Protein 3G8Z (pdb70)

Solvent-accessible surface area: 6400 Å² total

Nearest PDB structures (foldseek):
  3g8z-assembly1_A-2  TM=1.008E+00  e=2.919E-22  Xanthomonas campestris pv. campestris
  1tuh-assembly1_A-2  TM=9.110E-01  e=8.407E-09  uncultured bacterium
  6hnm-assembly1_A  TM=7.296E-01  e=5.969E-07  Streptomyces antibioticus
  6w40-assembly1_B  TM=7.268E-01  e=2.004E-05  synthetic construct
  3k0z-assembly1_B  TM=6.743E-01  e=3.000E-05  Bacillus cereus ATCC 10987

Sequence (123 aa):
NTIDIAKSYITAIQTGDHATLGSIIISPDDVIWHQPGNHQFSGTHRRGAVVGPLGKEVSNGTFAISRADDYASGDWVAITLEFSGQANGVTLKQAGVDLLRIEDGKIVEVRLFSADQTQEDAFWGR

Foldseek 3Di:
DLQVLVVQCQVCQAVVPVVSVVPQADQQAWEAADADAPPHGIDTGVTVVVVVPVQQVPFWHQPFWDDWDDPQKIKIKTWIFGAGLNATGIFIKIWIFGHDPRHTRYIHIGTPCRVRVRSSNHD

B-factor: mean 25.78, std 7.41, range [15.68, 58.9]

Secondary structure (DSSP, 8-state):
-HHHHHHHHHHHHHHT-HHHHHHHEEEEEEEEE-SSSTT-EEEE---S------TTTT--EEEEE----BTTEEEEEEEEEEEETTEEEEEEEEEEEEEETTEEEEEEEEES-HHHHHHHH--

Radius of gyration: 13.64 Å; Cα contacts (8 Å, |Δi|>4): 267; chains: 1; bounding box: 40×28×28 Å

Organism: Xanthomonas campestris pv. campestris (strain ATCC 33913 / DSM 3586 / NCPPB 528 / LMG 568 / P 25) (NCBI:txid190485)

InterPro domains:
  IPR009959 Polyketide cyclase SnoaL-like [PTHR38436] (6-117)
  IPR032710 NTF2-like domain superfamily [SSF54427] (1-127)
  IPR037401 SnoaL-like domain [PF12680] (8-113)

Structure (mmCIF, N/CA/C/O backbone):
data_3G8Z
#
_entry.id   3G8Z
#
_cell.length_a   69.990
_cell.length_b   69.990
_cell.length_c   46.410
_cell.angle_alpha   90.000
_cell.angle_beta   90.000
_cell.angle_gamma   120.000
#
_symmetry.space_group_name_H-M   'P 32 2 1'
#
loop_
_entity.id
_entity.type
_entity.pdbx_description
1 polymer 'Protein of unknown function with cystatin-like fold'
2 non-polymer 'CHLORIDE ION'
3 non-polymer GLYCEROL
4 water water
#
loop_
_atom_site.group_PDB
_atom_site.id
_atom_site.type_symbol
_atom_site.label_atom_id
_atom_site.label_alt_id
_atom_site.label_comp_id
_atom_site.label_asym_id
_atom_site.label_entity_id
_atom_site.label_seq_id
_atom_site.pdbx_PDB_ins_code
_atom_site.Cartn_x
_atom_site.Cartn_y
_atom_site.Cartn_z
_atom_site.occupancy
_atom_site.B_iso_or_equiv
_atom_site.auth_seq_id
_atom_site.auth_comp_id
_atom_site.auth_asym_id
_atom_site.auth_atom_id
_atom_site.pdbx_PDB_model_num
ATOM 9 N N . ASN A 1 21 ? 34.371 36.761 15.303 1.00 33.13 2 ASN A N 1
ATOM 10 C CA . ASN A 1 21 ? 34.379 37.233 13.937 1.00 30.93 2 ASN A CA 1
ATOM 11 C C . ASN A 1 21 ? 33.030 37.844 13.522 1.00 28.44 2 ASN A C 1
ATOM 12 O O . ASN A 1 21 ? 32.071 37.861 14.288 1.00 26.42 2 ASN A O 1
ATOM 17 N N . THR A 1 22 ? 32.962 38.350 12.301 1.00 26.08 3 THR A N 1
ATOM 18 C CA . THR A 1 22 ? 31.776 39.074 11.875 1.00 24.79 3 THR A CA 1
ATOM 19 C C . THR A 1 22 ? 30.536 38.188 11.835 1.00 24.00 3 THR A C 1
ATOM 20 O O . THR A 1 22 ? 29.431 38.654 12.097 1.00 24.11 3 THR A O 1
ATOM 24 N N . ILE A 1 23 ? 30.707 36.914 11.516 1.00 23.60 4 ILE A N 1
ATOM 25 C CA . ILE A 1 23 ? 29.561 36.009 11.481 1.00 23.32 4 ILE A CA 1
ATOM 26 C C . ILE A 1 23 ? 29.017 35.777 12.897 1.00 22.45 4 ILE A C 1
ATOM 27 O O . ILE A 1 23 ? 27.806 35.724 13.079 1.00 21.54 4 ILE A O 1
ATOM 32 N N . ASP A 1 24 ? 29.903 35.692 13.884 1.00 21.70 5 ASP A N 1
ATOM 33 C CA . ASP A 1 24 ? 29.488 35.606 15.276 1.00 22.58 5 ASP A CA 1
ATOM 34 C C . ASP A 1 24 ? 28.628 36.817 15.646 1.00 22.38 5 ASP A C 1
ATOM 35 O O . ASP A 1 24 ? 27.569 36.676 16.260 1.00 22.31 5 ASP A O 1
ATOM 40 N N . ILE A 1 25 ? 29.077 38.004 15.257 1.00 21.71 6 ILE A N 1
ATOM 41 C CA . ILE A 1 25 ? 28.314 39.217 15.534 1.00 21.52 6 ILE A CA 1
ATOM 42 C C . ILE A 1 25 ? 26.960 39.199 14.824 1.00 20.49 6 ILE A C 1
ATOM 43 O O . ILE A 1 25 ? 25.942 39.568 15.413 1.00 19.62 6 ILE A O 1
ATOM 48 N N . ALA A 1 26 ? 26.940 38.744 13.565 1.00 19.97 7 ALA A N 1
ATOM 49 C CA . ALA A 1 26 ? 25.702 38.667 12.799 1.00 20.15 7 ALA A CA 1
ATOM 50 C C . ALA A 1 26 ? 24.728 37.686 13.442 1.00 20.07 7 ALA A C 1
ATOM 51 O O . ALA A 1 26 ? 23.509 37.936 13.483 1.00 20.20 7 ALA A O 1
ATOM 53 N N . LYS A 1 27 ? 25.252 36.568 13.942 1.00 19.96 8 LYS A N 1
ATOM 54 C CA . LYS A 1 27 ? 24.408 35.563 14.589 1.00 20.07 8 LYS A CA 1
ATOM 55 C C . LYS A 1 27 ? 23.825 36.115 15.873 1.00 19.80 8 LYS A C 1
ATOM 56 O O . LYS A 1 27 ? 22.682 35.827 16.210 1.00 18.84 8 LYS A O 1
ATOM 62 N N . SER A 1 28 ? 24.611 36.910 16.591 1.00 20.17 9 SER A N 1
ATOM 63 C CA . SER A 1 28 ? 24.136 37.507 17.842 1.00 20.70 9 SER A CA 1
ATOM 64 C C . SER A 1 28 ? 23.002 38.480 17.556 1.00 21.68 9 SER A C 1
ATOM 65 O O . SER A 1 28 ? 22.004 38.544 18.287 1.00 20.55 9 SER A O 1
ATOM 68 N N . TYR A 1 29 ? 23.177 39.242 16.480 1.00 22.38 10 TYR A N 1
ATOM 69 C CA . TYR A 1 29 ? 22.187 40.198 16.011 1.00 23.54 10 TYR A CA 1
ATOM 70 C C . TYR A 1 29 ? 20.857 39.518 15.660 1.00 23.55 10 TYR A C 1
ATOM 71 O O . TYR A 1 29 ? 19.788 39.960 16.110 1.00 23.77 10 TYR A O 1
ATOM 80 N N . ILE A 1 30 ? 20.918 38.462 14.843 1.00 23.10 11 ILE A N 1
ATOM 81 C CA . ILE A 1 30 ? 19.721 37.718 14.458 1.00 23.12 11 ILE A CA 1
ATOM 82 C C . ILE A 1 30 ? 19.066 37.039 15.662 1.00 22.64 11 ILE A C 1
ATOM 83 O O . ILE A 1 30 ? 17.853 37.116 15.831 1.00 22.71 11 ILE A O 1
ATOM 88 N N . THR A 1 31 ? 19.843 36.398 16.519 1.00 22.37 12 THR A N 1
ATOM 89 C CA . THR A 1 31 ? 19.262 35.789 17.706 1.00 22.77 12 THR A CA 1
ATOM 90 C C . THR A 1 31 ? 18.525 36.838 18.557 1.00 22.88 12 THR A C 1
ATOM 91 O O . THR A 1 31 ? 17.442 36.581 19.102 1.00 22.75 12 THR A O 1
ATOM 95 N N . ALA A 1 32 ? 19.100 38.026 18.655 1.00 22.73 13 ALA A N 1
ATOM 96 C CA . ALA A 1 32 ? 18.521 39.063 19.507 1.00 23.34 13 ALA A CA 1
ATOM 97 C C . ALA A 1 32 ? 17.210 39.591 18.915 1.00 23.51 13 ALA A C 1
ATOM 98 O O . ALA A 1 32 ? 16.217 39.792 19.633 1.00 23.53 13 ALA A O 1
ATOM 100 N N . ILE A 1 33 ? 17.181 39.773 17.608 1.00 23.94 14 ILE A N 1
ATOM 101 C CA . ILE A 1 33 ? 15.918 40.106 16.920 1.00 24.41 14 ILE A CA 1
ATOM 102 C C . ILE A 1 33 ? 14.897 39.005 17.185 1.00 24.84 14 ILE A C 1
ATOM 103 O O . ILE A 1 33 ? 13.773 39.275 17.614 1.00 25.27 14 ILE A O 1
ATOM 108 N N . GLN A 1 34 ? 15.303 37.756 17.001 1.00 25.19 15 GLN A N 1
ATOM 109 C CA . GLN A 1 34 ? 14.368 36.650 17.133 1.00 25.64 15 GLN A CA 1
ATOM 110 C C . GLN A 1 34 ? 13.814 36.484 18.537 1.00 25.62 15 GLN A C 1
ATOM 111 O O . GLN A 1 34 ? 12.655 36.088 18.709 1.00 24.13 15 GLN A O 1
ATOM 117 N N . THR A 1 35 ? 14.625 36.797 19.544 1.00 25.36 16 THR A N 1
ATOM 118 C CA . THR A 1 35 ? 14.194 36.603 20.920 1.0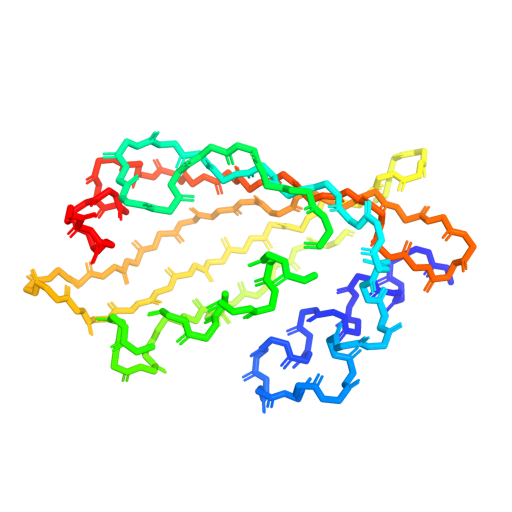0 25.41 16 THR A CA 1
ATOM 119 C C . THR A 1 35 ? 13.768 37.898 21.581 1.00 25.82 16 THR A C 1
ATOM 120 O O . THR A 1 35 ? 13.470 37.905 22.767 1.00 27.32 16 THR A O 1
ATOM 124 N N . GLY A 1 36 ? 13.747 38.987 20.830 1.00 26.10 17 GLY A N 1
ATOM 125 C CA . GLY A 1 36 ? 13.381 40.294 21.363 1.00 26.49 17 GLY A CA 1
ATOM 126 C C . GLY A 1 36 ? 14.312 40.856 22.418 1.00 26.83 17 GLY A C 1
ATOM 127 O O . GLY A 1 36 ? 13.875 41.552 23.331 1.00 26.71 17 GLY A O 1
ATOM 128 N N . ASP A 1 37 ? 15.602 40.572 22.288 1.00 26.44 18 ASP A N 1
ATOM 129 C CA . ASP A 1 37 ? 16.596 41.027 23.245 1.00 25.97 18 ASP A CA 1
ATOM 130 C C . ASP A 1 37 ? 17.047 42.437 22.868 1.00 25.83 18 ASP A C 1
ATOM 131 O O . ASP A 1 37 ? 18.036 42.624 22.158 1.00 24.93 18 ASP A O 1
ATOM 136 N N . HIS A 1 38 ? 16.327 43.436 23.363 1.00 26.25 19 HIS A N 1
ATOM 137 C CA . HIS A 1 38 ? 16.651 44.819 23.032 1.00 26.69 19 HIS A CA 1
ATOM 138 C C . HIS A 1 38 ? 17.975 45.259 23.609 1.00 25.73 19 HIS A C 1
ATOM 139 O O . HIS A 1 38 ? 18.639 46.110 23.025 1.00 26.40 19 HIS A O 1
ATOM 146 N N . ALA A 1 39 ? 18.367 44.681 24.740 1.00 25.07 20 ALA A N 1
ATOM 147 C CA . ALA A 1 39 ? 19.653 44.992 25.362 1.00 24.16 20 ALA A CA 1
ATOM 148 C C . ALA A 1 39 ? 20.801 44.669 24.424 1.00 23.30 20 ALA A C 1
ATOM 149 O O . ALA A 1 39 ? 21.742 45.433 24.300 1.00 23.11 20 ALA A O 1
ATOM 151 N N . THR A 1 40 ? 20.755 43.511 23.789 1.00 22.92 21 THR A N 1
ATOM 152 C CA . THR A 1 40 ? 21.832 43.154 22.873 1.00 22.78 21 THR A CA 1
ATOM 153 C C . THR A 1 40 ? 21.784 44.121 21.689 1.00 23.33 21 THR A C 1
ATOM 154 O O . THR A 1 40 ? 22.777 44.707 21.313 1.00 23.01 21 THR A O 1
ATOM 158 N N . LEU A 1 41 ? 20.602 44.307 21.125 1.00 24.51 22 LEU A N 1
ATOM 159 C CA . LEU A 1 41 ? 20.461 45.103 19.899 1.00 25.80 22 LEU A CA 1
ATOM 160 C C . LEU A 1 41 ? 20.953 46.527 20.128 1.00 26.18 22 LEU A C 1
ATOM 161 O O . LEU A 1 41 ? 21.628 47.102 19.281 1.00 27.44 22 LEU A O 1
ATOM 166 N N . GLY A 1 42 ? 20.641 47.071 21.292 1.00 26.87 23 GLY A N 1
ATOM 167 C CA . GLY A 1 42 ? 21.032 48.438 21.638 1.00 26.83 23 GLY A CA 1
ATOM 168 C C . GLY A 1 42 ? 22.515 48.594 21.845 1.00 27.18 23 GLY A C 1
ATOM 169 O O . GLY A 1 42 ? 23.036 49.708 21.845 1.00 27.53 23 GLY A O 1
ATOM 170 N N . SER A 1 43 ? 23.193 47.469 22.038 1.00 27.35 24 SER A N 1
ATOM 171 C CA . SER A 1 43 ? 24.605 47.453 22.357 1.00 27.16 24 SER A CA 1
ATOM 172 C C . SER A 1 43 ? 25.469 47.077 21.174 1.00 26.27 24 SER A C 1
ATOM 173 O O . SER A 1 43 ? 26.552 47.614 21.017 1.00 26.12 24 SER A O 1
ATOM 176 N N A ILE A 1 44 ? 25.021 46.122 20.364 0.80 25.74 25 ILE A N 1
ATOM 177 N N B ILE A 1 44 ? 24.980 46.147 20.360 0.20 25.69 25 ILE A N 1
ATOM 178 C CA A ILE A 1 44 ? 25.857 45.645 19.267 0.80 25.48 25 ILE A CA 1
ATOM 179 C CA B ILE A 1 44 ? 25.758 45.593 19.262 0.20 25.20 25 ILE A CA 1
ATOM 180 C C A ILE A 1 44 ? 25.627 46.414 17.965 0.80 25.12 25 ILE A C 1
ATOM 181 C C B ILE A 1 44 ? 25.636 46.431 17.992 0.20 24.98 25 ILE A C 1
ATOM 182 O O A ILE A 1 44 ? 26.399 46.255 17.030 0.80 24.94 25 ILE A O 1
ATOM 183 O O B ILE A 1 44 ? 26.491 46.352 17.112 0.20 24.92 25 ILE A O 1
ATOM 192 N N . ILE A 1 45 ? 24.578 47.232 17.901 1.00 24.68 26 ILE A N 1
ATOM 193 C CA . ILE A 1 45 ? 24.385 48.109 16.750 1.00 24.29 26 ILE A CA 1
ATOM 194 C C . ILE A 1 45 ? 25.082 49.442 17.049 1.00 23.55 26 ILE A C 1
ATOM 195 O O . ILE A 1 45 ? 24.867 50.030 18.113 1.00 22.64 26 ILE A O 1
ATOM 200 N N . SER A 1 46 ? 25.897 49.920 16.115 1.00 23.00 27 SER A N 1
ATOM 201 C CA . SER A 1 46 ? 26.596 51.188 16.296 1.00 22.83 27 SER A CA 1
ATOM 202 C C . SER A 1 46 ? 25.611 52.301 16.591 1.00 22.19 27 SER A C 1
ATOM 203 O O . SER A 1 46 ? 24.553 52.366 15.959 1.00 21.94 27 SER A O 1
ATOM 206 N N . PRO A 1 47 ? 25.965 53.208 17.526 1.00 22.37 28 PRO A N 1
ATOM 207 C CA . PRO A 1 47 ? 25.186 54.418 17.725 1.00 22.02 28 PRO A CA 1
ATOM 208 C C . PRO A 1 47 ? 25.050 55.251 16.454 1.00 21.70 28 PRO A C 1
ATOM 209 O O . PRO A 1 47 ? 24.066 55.976 16.294 1.00 21.02 28 PRO A O 1
ATOM 213 N N A ASP A 1 48 ? 26.029 55.135 15.562 0.80 21.87 29 ASP A N 1
ATOM 214 N N B ASP A 1 48 ? 26.029 55.137 15.559 0.20 21.40 29 ASP A N 1
ATOM 215 C CA A ASP A 1 48 ? 26.011 55.865 14.302 0.80 22.06 29 ASP A CA 1
ATOM 216 C CA B ASP A 1 48 ? 26.024 55.870 14.298 0.20 21.23 29 ASP A CA 1
ATOM 217 C C A ASP A 1 48 ? 25.575 54.999 13.120 0.80 21.67 29 ASP A C 1
ATOM 218 C C B ASP A 1 48 ? 25.629 54.964 13.126 0.20 21.26 29 ASP A C 1
ATOM 219 O O A ASP A 1 48 ? 25.919 55.290 11.980 0.80 21.42 29 ASP A O 1
ATOM 220 O O B ASP A 1 48 ? 26.067 55.181 11.997 0.20 21.21 29 ASP A O 1
ATOM 229 N N . VAL A 1 49 ? 24.806 53.952 13.396 1.00 21.28 30 VAL A N 1
ATOM 230 C CA . VAL A 1 49 ? 24.412 52.982 12.369 1.00 21.34 30 VAL A CA 1
ATOM 231 C C . VAL A 1 49 ? 23.703 53.655 11.186 1.00 21.28 30 VAL A C 1
ATOM 232 O O . VAL A 1 49 ? 22.845 54.532 11.362 1.00 21.71 30 VAL A O 1
ATOM 236 N N . ILE A 1 50 ? 24.083 53.260 9.979 1.00 20.97 31 ILE A N 1
ATOM 237 C CA . ILE A 1 50 ? 23.377 53.672 8.769 1.00 21.41 31 ILE A CA 1
ATOM 238 C C . ILE A 1 50 ? 22.467 52.529 8.351 1.00 21.41 31 ILE A C 1
ATOM 239 O O . ILE A 1 50 ? 22.924 51.437 8.082 1.00 20.60 31 ILE A O 1
ATOM 244 N N . TRP A 1 51 ? 21.168 52.783 8.325 1.00 21.34 32 TRP A N 1
ATOM 245 C CA . TRP A 1 51 ? 20.184 51.719 8.124 1.00 20.47 32 TRP A CA 1
ATOM 246 C C . TRP A 1 51 ? 19.369 51.969 6.850 1.00 20.74 32 TRP A C 1
ATOM 247 O O . TRP A 1 51 ? 18.628 52.958 6.773 1.00 20.57 32 TRP A O 1
ATOM 258 N N . HIS A 1 52 ? 19.531 51.109 5.844 1.00 19.95 33 HIS A N 1
ATOM 259 C CA . HIS A 1 52 ? 18.824 51.274 4.560 1.00 20.47 33 HIS A CA 1
ATOM 260 C C . HIS A 1 52 ? 17.611 50.338 4.476 1.00 20.64 33 HIS A C 1
ATOM 261 O O . HIS A 1 52 ? 17.756 49.116 4.374 1.00 21.48 33 HIS A O 1
ATOM 268 N N . GLN A 1 53 ? 16.421 50.910 4.524 1.00 20.61 34 GLN A N 1
ATOM 269 C CA . GLN A 1 53 ? 15.199 50.137 4.473 1.00 20.95 34 GLN A CA 1
ATOM 270 C C . GLN A 1 53 ? 14.571 50.351 3.105 1.00 21.73 34 GLN A C 1
ATOM 271 O O . GLN A 1 53 ? 14.239 51.490 2.736 1.00 22.31 34 GLN A O 1
ATOM 277 N N . PRO A 1 54 ? 14.407 49.269 2.339 1.00 21.65 35 PRO A N 1
ATOM 278 C CA . PRO A 1 54 ? 13.919 49.353 0.983 1.00 21.86 35 PRO A CA 1
ATOM 279 C C . PRO A 1 54 ? 12.436 49.654 0.890 1.00 22.62 35 PRO A C 1
ATOM 280 O O . PRO A 1 54 ? 11.716 49.628 1.887 1.00 22.99 35 PRO A O 1
ATOM 284 N N . GLY A 1 55 ? 12.001 50.004 -0.305 1.00 22.80 36 GLY A N 1
ATOM 285 C CA . GLY A 1 55 ? 10.594 50.009 -0.610 1.00 23.51 36 GLY A CA 1
ATOM 286 C C . GLY A 1 55 ? 9.948 51.370 -0.589 1.00 23.85 36 GLY A C 1
ATOM 287 O O . GLY A 1 55 ? 10.595 52.404 -0.719 1.00 23.13 36 GLY A O 1
ATOM 288 N N . ASN A 1 56 ? 8.640 51.350 -0.403 1.00 24.74 37 ASN A N 1
ATOM 289 C CA . ASN A 1 56 ? 7.853 52.532 -0.538 1.00 26.10 37 ASN A CA 1
ATOM 290 C C . ASN A 1 56 ? 6.773 52.538 0.505 1.00 25.87 37 ASN A C 1
ATOM 291 O O . ASN A 1 56 ? 5.581 52.527 0.186 1.00 27.32 37 ASN A O 1
ATOM 296 N N . HIS A 1 57 ? 7.198 52.503 1.760 1.00 24.38 38 HIS A N 1
ATOM 297 C CA . HIS A 1 57 ? 6.272 52.550 2.887 1.00 23.27 38 HIS A CA 1
ATOM 298 C C . HIS A 1 57 ? 6.826 53.503 3.919 1.00 23.01 38 HIS A C 1
ATOM 299 O O . HIS A 1 57 ? 7.865 54.123 3.703 1.00 23.60 38 HIS A O 1
ATOM 306 N N . GLN A 1 58 ? 6.113 53.668 5.017 1.00 23.03 39 GLN A N 1
ATOM 307 C CA . GLN A 1 58 ? 6.429 54.713 5.988 1.00 22.91 39 GLN A CA 1
ATOM 308 C C . GLN A 1 58 ? 7.802 54.607 6.645 1.00 22.66 39 GLN A C 1
ATOM 309 O O . GLN A 1 58 ? 8.298 55.598 7.165 1.00 21.89 39 GLN A O 1
ATOM 315 N N . PHE A 1 59 ? 8.422 53.431 6.618 1.00 21.85 40 PHE A N 1
ATOM 316 C CA . PHE A 1 59 ? 9.762 53.255 7.211 1.00 21.92 40 PHE A CA 1
ATOM 317 C C . PHE A 1 59 ? 10.858 53.184 6.176 1.00 21.33 40 PHE A C 1
ATOM 318 O O . PHE A 1 59 ? 12.012 52.992 6.517 1.00 21.41 40 PHE A O 1
ATOM 326 N N . SER A 1 60 ? 10.492 53.327 4.907 1.00 20.88 41 SER A N 1
ATOM 327 C CA . SER A 1 60 ? 11.444 53.157 3.840 1.00 20.12 41 SER A CA 1
ATOM 328 C C . SER A 1 60 ? 12.419 54.330 3.844 1.00 20.83 41 SER A C 1
ATOM 329 O O . SER A 1 60 ? 12.079 55.433 4.280 1.00 19.86 41 SER A O 1
ATOM 332 N N . GLY A 1 61 ? 13.620 54.083 3.342 1.00 19.20 42 GLY A N 1
ATOM 333 C CA . GLY A 1 61 ? 14.632 55.119 3.247 1.00 20.38 42 GLY A CA 1
ATOM 334 C C . GLY A 1 61 ? 15.869 54.798 4.039 1.00 19.66 42 GLY A C 1
ATOM 335 O O . GLY A 1 61 ? 15.974 53.728 4.630 1.00 20.38 42 GLY A O 1
ATOM 336 N N . THR A 1 62 ? 16.808 55.732 4.048 1.00 20.20 43 THR A N 1
ATOM 337 C CA . THR A 1 62 ? 18.025 55.558 4.819 1.00 20.74 43 THR A CA 1
ATOM 338 C C . THR A 1 62 ? 17.916 56.343 6.113 1.00 20.46 43 THR A C 1
ATOM 339 O O . THR A 1 62 ? 17.557 57.520 6.115 1.00 20.48 43 THR A O 1
ATOM 343 N N . HIS A 1 63 ? 18.192 55.672 7.216 1.00 19.84 44 HIS A N 1
ATOM 344 C CA . HIS A 1 63 ? 18.105 56.274 8.530 1.00 21.51 44 HIS A CA 1
ATOM 345 C C . HIS A 1 63 ? 19.476 56.200 9.168 1.00 20.87 44 HIS A C 1
ATOM 346 O O . HIS A 1 63 ? 20.180 55.223 8.985 1.00 20.79 44 HIS A O 1
ATOM 353 N N A ARG A 1 64 ? 19.838 57.222 9.930 0.50 20.79 45 ARG A N 1
ATOM 354 N N B ARG A 1 64 ? 19.844 57.237 9.913 0.50 20.76 45 ARG A N 1
ATOM 355 C CA A ARG A 1 64 ? 21.167 57.302 10.511 0.50 20.58 45 ARG A CA 1
ATOM 356 C CA B ARG A 1 64 ? 21.169 57.334 10.511 0.50 20.53 45 ARG A CA 1
ATOM 357 C C A ARG A 1 64 ? 21.095 57.553 12.008 0.50 20.90 4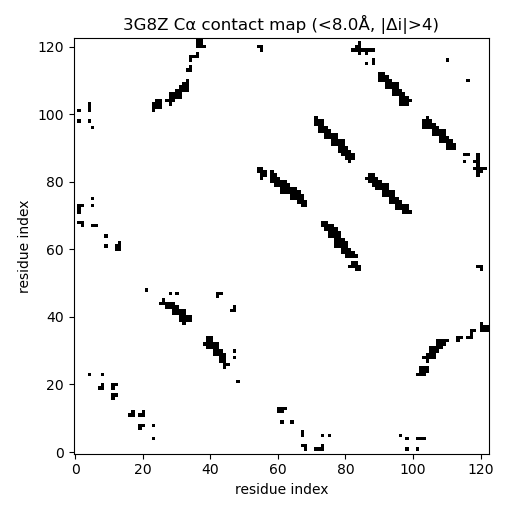5 ARG A C 1
ATOM 358 C C B ARG A 1 64 ? 21.074 57.541 12.015 0.50 20.87 45 ARG A C 1
ATOM 359 O O A ARG A 1 64 ? 20.412 58.472 12.463 0.50 20.19 45 ARG A O 1
ATOM 360 O O B ARG A 1 64 ? 20.350 58.423 12.484 0.50 20.20 45 ARG A O 1
ATOM 375 N N . GLY A 1 65 ? 21.817 56.739 12.767 1.00 20.81 46 GLY A N 1
ATOM 376 C CA . GLY A 1 65 ? 21.874 56.883 14.194 1.00 21.54 46 GLY A CA 1
ATOM 377 C C . GLY A 1 65 ? 20.812 56.091 14.915 1.00 22.17 46 GLY A C 1
ATOM 378 O O . GLY A 1 65 ? 19.671 56.046 14.479 1.00 21.30 46 GLY A O 1
ATOM 387 N N . ALA A 1 67 ? 19.512 56.963 17.566 1.00 24.64 48 ALA A N 1
ATOM 388 C CA . ALA A 1 67 ? 18.509 57.916 18.051 1.00 24.55 48 ALA A CA 1
ATOM 389 C C . ALA A 1 67 ? 17.271 57.851 17.185 1.00 24.37 48 ALA A C 1
ATOM 390 O O . ALA A 1 67 ? 16.162 58.068 17.667 1.00 23.92 48 ALA A O 1
ATOM 392 N N . VAL A 1 68 ? 17.471 57.524 15.910 1.00 23.86 49 VAL A N 1
ATOM 393 C CA . VAL A 1 68 ? 16.391 57.407 14.931 1.00 23.99 49 VAL A CA 1
ATOM 394 C C . VAL A 1 68 ? 15.977 55.954 14.737 1.00 23.88 49 VAL A C 1
ATOM 395 O O . VAL A 1 68 ? 14.779 55.619 14.738 1.00 23.51 49 VAL A O 1
ATOM 399 N N . VAL A 1 69 ? 16.968 55.091 14.564 1.00 22.99 50 VAL A N 1
ATOM 400 C CA . VAL A 1 69 ? 16.692 53.686 14.308 1.00 23.46 50 VAL A CA 1
ATOM 401 C C . VAL A 1 69 ? 16.002 52.983 15.476 1.00 23.37 50 VAL A C 1
ATOM 402 O O . VAL A 1 69 ? 15.113 52.180 15.247 1.00 24.09 50 VAL A O 1
ATOM 406 N N . GLY A 1 70 ? 16.407 53.250 16.712 1.00 23.25 51 GLY A N 1
ATOM 407 C CA . GLY A 1 70 ? 15.772 52.586 17.851 1.00 23.72 51 GLY A CA 1
ATOM 408 C C . GLY A 1 70 ? 14.268 52.844 17.889 1.00 24.01 5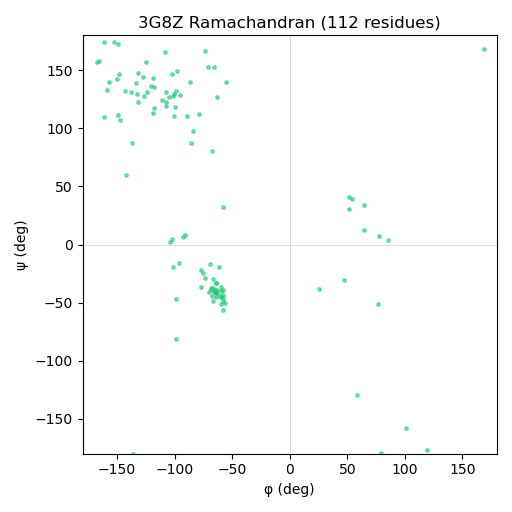1 GLY A C 1
ATOM 409 O O . GLY A 1 70 ? 13.459 51.921 17.876 1.00 25.03 51 GLY A O 1
ATOM 410 N N . PRO A 1 71 ? 13.875 54.106 17.914 1.00 24.27 52 PRO A N 1
ATOM 411 C CA . PRO A 1 71 ? 12.456 54.433 17.876 1.00 24.39 52 PRO A CA 1
ATOM 412 C C . PRO A 1 71 ? 11.720 53.890 16.652 1.00 24.46 52 PRO A C 1
ATOM 413 O O . PRO A 1 71 ? 10.555 53.509 16.762 1.00 24.49 52 PRO A O 1
ATOM 433 N N . LEU A 1 73 ? 12.417 51.060 15.056 1.00 24.60 54 LEU A N 1
ATOM 434 C CA . LEU A 1 73 ? 12.226 49.646 15.334 1.00 24.44 54 LEU A CA 1
ATOM 435 C C . LEU A 1 73 ? 11.061 49.453 16.293 1.00 24.39 54 LEU A C 1
ATOM 436 O O . LEU A 1 73 ? 10.260 48.540 16.137 1.00 24.05 54 LEU A O 1
ATOM 441 N N . GLY A 1 74 ? 10.936 50.348 17.259 1.00 24.42 55 GLY A N 1
ATOM 442 C CA . GLY A 1 74 ? 9.807 50.321 18.179 1.00 24.19 55 GLY A CA 1
ATOM 443 C C . GLY A 1 74 ? 8.483 50.562 17.484 1.00 24.65 55 GLY A C 1
ATOM 444 O O . GLY A 1 74 ? 7.482 49.899 17.779 1.00 23.97 55 GLY A O 1
ATOM 445 N N . LYS A 1 75 ? 8.462 51.512 16.561 1.00 24.61 56 LYS A N 1
ATOM 446 C CA . LYS A 1 75 ? 7.243 51.824 15.829 1.00 25.02 56 LYS A CA 1
ATOM 447 C C . LYS A 1 75 ? 6.861 50.659 14.919 1.00 25.30 56 LYS A C 1
ATOM 448 O O . LYS A 1 75 ? 5.675 50.349 14.723 1.00 24.60 56 LYS A O 1
ATOM 467 N N . GLU A 1 78 ? 5.158 48.168 16.943 1.00 23.47 59 GLU A N 1
ATOM 468 C CA . GLU A 1 78 ? 3.786 48.608 17.147 1.00 23.48 59 GLU A CA 1
ATOM 469 C C . GLU A 1 78 ? 2.903 48.384 15.922 1.00 22.84 59 GLU A C 1
ATOM 470 O O . GLU A 1 78 ? 1.807 47.803 16.020 1.00 21.56 59 GLU A O 1
ATOM 473 N N . VAL A 1 79 ? 3.370 48.845 14.766 1.00 22.34 60 VAL A N 1
ATOM 474 C CA . VAL A 1 79 ? 2.589 48.727 13.532 1.00 22.05 60 VAL A CA 1
ATOM 475 C C . VAL A 1 79 ? 2.277 47.270 13.196 1.00 21.71 60 VAL A C 1
ATOM 476 O O . VAL A 1 79 ? 1.183 46.967 12.734 1.00 21.56 60 VAL A O 1
ATOM 480 N N . SER A 1 80 ? 3.215 46.370 13.467 1.00 21.01 61 SER A N 1
ATOM 481 C CA . SER A 1 80 ? 3.044 44.948 13.162 1.00 20.18 61 SER A CA 1
ATOM 482 C C . SER A 1 80 ? 2.434 44.139 14.307 1.00 19.77 61 SER A C 1
ATOM 483 O O . SER A 1 80 ? 2.327 42.913 14.237 1.00 19.21 61 SER A O 1
ATOM 486 N N . ASN A 1 81 ? 1.983 44.821 15.350 1.00 19.06 62 ASN A N 1
ATOM 487 C CA . ASN A 1 81 ? 1.409 44.139 16.507 1.00 18.54 62 ASN A CA 1
ATOM 488 C C . ASN A 1 81 ? 2.372 43.112 17.029 1.00 18.44 62 ASN A C 1
ATOM 489 O O . ASN A 1 81 ? 1.958 42.029 17.432 1.00 16.56 62 ASN A O 1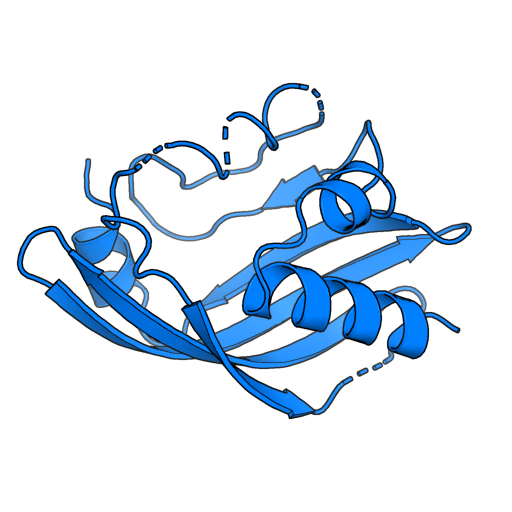
ATOM 494 N N . GLY A 1 82 ? 3.666 43.472 17.021 1.00 18.90 63 GLY A N 1
ATOM 495 C CA . GLY A 1 82 ? 4.729 42.599 17.481 1.00 19.16 63 GLY A CA 1
ATOM 496 C C . GLY A 1 82 ? 4.943 41.338 16.673 1.00 19.04 63 GLY A C 1
ATOM 497 O O . GLY A 1 82 ? 5.656 40.421 17.122 1.00 18.90 63 GLY A O 1
ATOM 498 N N . THR A 1 83 ? 4.345 41.254 15.493 1.00 18.74 64 THR A N 1
ATOM 499 C CA . THR A 1 83 ? 4.381 39.998 14.735 1.00 19.34 64 THR A CA 1
ATOM 500 C C . THR A 1 83 ? 5.484 39.941 13.682 1.00 20.29 64 THR A C 1
ATOM 501 O O . THR A 1 83 ? 5.787 38.862 13.168 1.00 19.44 64 THR A O 1
ATOM 505 N N . PHE A 1 84 ? 6.076 41.075 13.321 1.00 21.10 65 PHE A N 1
ATOM 506 C CA . PHE A 1 84 ? 7.154 41.013 12.344 1.00 23.24 65 PHE A CA 1
ATOM 507 C C . PHE A 1 84 ? 8.311 40.210 12.891 1.00 23.61 65 PHE A C 1
ATOM 508 O O . PHE A 1 84 ? 8.792 40.472 13.993 1.00 24.25 65 PHE A O 1
ATOM 516 N N . ALA A 1 85 ? 8.742 39.212 12.125 1.00 24.44 66 ALA A N 1
ATOM 517 C CA . ALA A 1 85 ? 9.745 38.273 12.599 1.00 24.91 66 ALA A CA 1
ATOM 518 C C . ALA A 1 85 ? 10.639 37.739 11.493 1.00 25.42 66 ALA A C 1
ATOM 519 O O . ALA A 1 85 ? 10.226 37.578 10.341 1.00 23.95 66 ALA A O 1
ATOM 521 N N . ILE A 1 86 ? 11.885 37.485 11.870 1.00 25.89 67 ILE A N 1
ATOM 522 C CA . ILE A 1 86 ? 12.759 36.655 11.072 1.00 26.52 67 ILE A CA 1
ATOM 523 C C . ILE A 1 86 ? 12.428 35.235 11.486 1.00 27.11 67 ILE A C 1
ATOM 524 O O . ILE A 1 86 ? 12.886 34.745 12.530 1.00 28.11 67 ILE A O 1
ATOM 529 N N . SER A 1 87 ? 11.585 34.588 10.691 1.00 27.41 68 SER A N 1
ATOM 530 C CA . SER A 1 87 ? 11.047 33.287 11.052 1.00 28.32 68 SER A CA 1
ATOM 531 C C . SER A 1 87 ? 12.059 32.179 10.845 1.00 28.74 68 SER A C 1
ATOM 532 O O . SER A 1 87 ? 11.962 31.116 11.477 1.00 29.29 68 SER A O 1
ATOM 535 N N . ARG A 1 88 ? 13.051 32.426 9.997 1.00 27.86 69 ARG A N 1
ATOM 536 C CA . ARG A 1 88 ? 14.078 31.441 9.741 1.00 29.03 69 ARG A CA 1
ATOM 537 C C . ARG A 1 88 ? 15.295 32.128 9.205 1.00 27.32 69 ARG A C 1
ATOM 538 O O . ARG A 1 88 ? 15.177 32.953 8.322 1.00 27.50 69 ARG A O 1
ATOM 546 N N . ALA A 1 89 ? 16.457 31.792 9.748 1.00 27.09 70 ALA A N 1
ATOM 547 C CA . ALA A 1 89 ? 17.712 32.250 9.203 1.00 26.89 70 ALA A CA 1
ATOM 548 C C . ALA A 1 89 ? 18.379 31.058 8.541 1.00 26.81 70 ALA A C 1
ATOM 549 O O . ALA A 1 89 ? 18.484 29.992 9.135 1.00 25.51 70 ALA A O 1
ATOM 551 N N . ASP A 1 90 ? 18.830 31.247 7.312 1.00 25.62 71 ASP A N 1
ATOM 552 C CA . ASP A 1 90 ? 19.408 30.160 6.554 1.00 25.74 71 ASP A CA 1
ATOM 553 C C . ASP A 1 90 ? 20.925 30.200 6.627 1.00 25.07 71 ASP A C 1
ATOM 554 O O . ASP A 1 90 ? 21.514 29.481 7.434 1.00 26.88 71 ASP A O 1
ATOM 559 N N . ASP A 1 91 ? 21.564 31.035 5.824 1.00 22.82 72 ASP A N 1
ATOM 560 C CA . ASP A 1 91 ? 23.020 31.061 5.771 1.00 22.18 72 ASP A CA 1
ATOM 561 C C . ASP A 1 91 ? 23.578 32.416 6.184 1.00 21.30 72 ASP A C 1
ATOM 562 O O . ASP A 1 91 ? 22.997 33.447 5.876 1.00 21.46 72 ASP A O 1
ATOM 567 N N . TYR A 1 92 ? 24.718 32.392 6.874 1.00 20.81 73 TYR A N 1
ATOM 568 C CA . TYR A 1 92 ? 25.515 33.582 7.158 1.00 21.17 73 TYR A CA 1
ATOM 569 C C . TYR A 1 92 ? 26.774 33.514 6.321 1.00 21.42 73 TYR A C 1
ATOM 570 O O . TYR A 1 92 ? 27.530 32.547 6.424 1.00 21.88 73 TYR A O 1
ATOM 587 N N . ALA A 1 94 ? 30.277 35.685 4.744 1.00 20.81 75 ALA A N 1
ATOM 588 C CA . ALA A 1 94 ? 31.125 36.855 4.932 1.00 20.65 75 ALA A CA 1
ATOM 589 C C . ALA A 1 94 ? 31.852 37.269 3.680 1.00 21.03 75 ALA A C 1
ATOM 590 O O . ALA A 1 94 ? 32.371 36.436 2.940 1.00 21.40 75 ALA A O 1
ATOM 592 N N . SER A 1 95 ? 31.936 38.573 3.465 1.00 21.47 76 SER A N 1
ATOM 593 C CA . SER A 1 95 ? 32.684 39.089 2.349 1.00 21.55 76 SER A CA 1
ATOM 594 C C . SER A 1 95 ? 33.237 40.439 2.737 1.00 21.64 76 SER A C 1
ATOM 595 O O . SER A 1 95 ? 32.494 41.382 2.937 1.00 21.89 76 SER A O 1
ATOM 598 N N . GLY A 1 96 ? 34.543 40.526 2.894 1.00 21.73 77 GLY A N 1
ATOM 599 C CA . GLY A 1 96 ? 35.135 41.733 3.472 1.00 22.70 77 GLY A CA 1
ATOM 600 C C . GLY A 1 96 ? 34.566 41.975 4.861 1.00 22.90 77 GLY A C 1
ATOM 601 O O . GLY A 1 96 ? 34.531 41.060 5.673 1.00 24.05 77 GLY A O 1
ATOM 602 N N . ASP A 1 97 ? 34.093 43.192 5.128 1.00 23.24 78 ASP A N 1
ATOM 603 C CA . ASP A 1 97 ? 33.469 43.514 6.429 1.00 23.48 78 ASP A CA 1
ATOM 604 C C . ASP A 1 97 ? 31.952 43.323 6.422 1.00 22.75 78 ASP A C 1
ATOM 605 O O . ASP A 1 97 ? 31.276 43.667 7.391 1.00 23.13 78 ASP A O 1
ATOM 610 N N . TRP A 1 98 ? 31.416 42.776 5.330 1.00 21.96 79 TRP A N 1
ATOM 611 C CA . TRP A 1 98 ? 29.986 42.508 5.213 1.00 20.75 79 TRP A CA 1
ATOM 612 C C . TRP A 1 98 ? 29.644 41.074 5.533 1.00 20.67 79 TRP A C 1
ATOM 613 O O . TRP A 1 98 ? 30.407 40.159 5.250 1.00 20.84 79 TRP A O 1
ATOM 624 N N . VAL A 1 99 ? 28.446 40.887 6.065 1.00 19.95 80 VAL A N 1
ATOM 625 C CA . VAL A 1 99 ? 27.881 39.581 6.232 1.00 20.28 80 VAL A CA 1
ATOM 626 C C . VAL A 1 99 ? 26.512 39.613 5.570 1.00 20.60 80 VAL A C 1
ATOM 627 O O . VAL A 1 99 ? 25.723 40.507 5.852 1.00 20.14 80 VAL A O 1
ATOM 631 N N . ALA A 1 100 ? 26.241 38.669 4.674 1.00 20.66 81 ALA A N 1
ATOM 632 C CA . ALA A 1 100 ? 24.878 38.469 4.162 1.00 20.26 81 ALA A CA 1
ATOM 633 C C . ALA A 1 100 ? 24.227 37.334 4.899 1.00 20.46 81 ALA A C 1
ATOM 634 O O . ALA A 1 100 ? 24.829 36.260 5.102 1.00 20.77 81 ALA A O 1
ATOM 636 N N . ILE A 1 101 ? 23.004 37.595 5.346 1.00 21.03 82 ILE A N 1
ATOM 637 C CA . ILE A 1 101 ? 22.205 36.583 5.990 1.00 20.21 82 ILE A CA 1
ATOM 638 C C . ILE A 1 101 ? 20.975 36.372 5.146 1.00 20.59 82 ILE A C 1
ATOM 639 O O . ILE A 1 101 ? 20.181 37.289 4.984 1.00 21.18 82 ILE A O 1
ATOM 644 N N . THR A 1 102 ? 20.816 35.155 4.624 1.00 19.95 83 THR A N 1
ATOM 645 C CA . THR A 1 102 ? 19.643 34.769 3.894 1.00 20.45 83 THR A CA 1
ATOM 646 C C . THR A 1 102 ? 18.642 34.276 4.917 1.00 21.03 83 THR A C 1
ATOM 647 O O . THR A 1 102 ? 19.008 33.584 5.873 1.00 20.89 83 THR A O 1
ATOM 651 N N . LEU A 1 103 ? 17.384 34.628 4.712 1.00 21.59 84 LEU A N 1
ATOM 652 C CA . LEU A 1 103 ? 16.391 34.405 5.725 1.00 21.94 84 LEU A CA 1
ATOM 653 C C . LEU A 1 103 ? 14.987 34.443 5.181 1.00 22.63 84 LEU A C 1
ATOM 654 O O . LEU A 1 103 ? 14.749 34.687 3.983 1.00 21.13 84 LEU A O 1
ATOM 659 N N . GLU A 1 104 ? 14.061 34.117 6.066 1.00 23.62 85 GLU A N 1
ATOM 660 C CA . GLU A 1 104 ? 12.648 34.250 5.808 1.00 24.80 85 GLU A CA 1
ATOM 661 C C . GLU A 1 104 ? 12.067 35.185 6.844 1.00 24.99 85 GLU A C 1
ATOM 662 O O . GLU A 1 104 ? 12.394 35.099 8.036 1.00 24.41 85 GLU A O 1
ATOM 668 N N . PHE A 1 105 ? 11.208 36.097 6.414 1.00 24.89 86 PHE A N 1
ATOM 669 C CA . PHE A 1 105 ? 10.498 36.856 7.405 1.00 26.05 86 PHE A CA 1
ATOM 670 C C . PHE A 1 105 ? 9.005 36.762 7.204 1.00 25.50 86 PHE A C 1
ATOM 671 O O . PHE A 1 105 ? 8.528 36.394 6.127 1.00 24.20 86 PHE A O 1
ATOM 679 N N . SER A 1 106 ? 8.280 37.014 8.289 1.00 24.81 87 SER A N 1
ATOM 680 C CA . SER A 1 106 ? 6.856 36.845 8.308 1.00 23.92 87 SER A CA 1
ATOM 681 C C . SER A 1 106 ? 6.223 37.840 9.274 1.00 23.13 87 SER A C 1
ATOM 682 O O . SER A 1 106 ? 6.900 38.570 9.990 1.00 21.59 87 SER A O 1
ATOM 685 N N . GLY A 1 107 ? 4.901 37.884 9.259 1.00 22.21 88 GLY A N 1
ATOM 686 C CA . GLY A 1 107 ? 4.198 38.816 10.065 1.00 21.59 88 GLY A CA 1
ATOM 687 C C . GLY A 1 107 ? 2.749 38.833 9.645 1.00 21.67 88 GLY A C 1
ATOM 688 O O . GLY A 1 107 ? 2.379 38.322 8.602 1.00 19.44 88 GLY A O 1
ATOM 689 N N . GLN A 1 108 ? 1.934 39.466 10.461 1.00 21.83 89 GLN A N 1
ATOM 690 C CA . GLN A 1 108 ? 0.532 39.571 10.152 1.00 23.11 89 GLN A CA 1
ATOM 691 C C . GLN A 1 108 ? 0.104 40.893 10.713 1.00 24.13 89 GLN A C 1
ATOM 692 O O . GLN A 1 108 ? 0.043 41.046 11.940 1.00 25.50 89 GLN A O 1
ATOM 698 N N . ALA A 1 109 ? -0.141 41.847 9.823 1.00 25.15 90 ALA A N 1
ATOM 699 C CA . ALA A 1 109 ? -0.554 43.201 10.197 1.00 26.36 90 ALA A CA 1
ATOM 700 C C . ALA A 1 109 ? -1.115 43.988 8.997 1.00 26.39 90 ALA A C 1
ATOM 701 O O . ALA A 1 109 ? -0.825 43.686 7.835 1.00 26.03 90 ALA A O 1
ATOM 703 N N . ASN A 1 110 ? -1.911 45.014 9.290 1.00 26.97 91 ASN A N 1
ATOM 704 C CA . ASN A 1 110 ? -2.541 45.840 8.243 1.00 27.14 91 ASN A CA 1
ATOM 705 C C . ASN A 1 110 ? -3.278 45.010 7.194 1.00 25.03 91 ASN A C 1
ATOM 706 O O . ASN A 1 110 ? -3.415 45.416 6.044 1.00 25.10 91 ASN A O 1
ATOM 711 N N . GLY A 1 111 ? -3.796 43.868 7.626 1.00 23.13 92 GLY A N 1
ATOM 712 C CA . GLY A 1 111 ? -4.555 42.996 6.752 1.00 22.28 92 GLY A CA 1
ATOM 713 C C . GLY A 1 111 ? -3.657 42.186 5.837 1.00 20.83 92 GLY A C 1
ATOM 714 O O . GLY A 1 111 ? -4.140 41.515 4.948 1.00 19.59 92 GLY A O 1
ATOM 715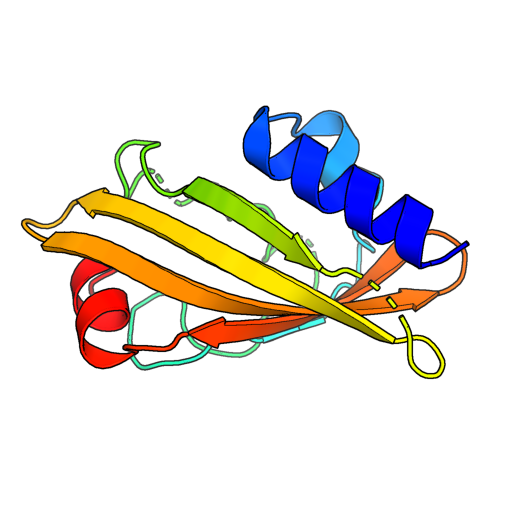 N N . VAL A 1 112 ? -2.348 42.253 6.053 1.00 20.26 93 VAL A N 1
ATOM 716 C CA . VAL A 1 112 ? -1.388 41.547 5.205 1.00 20.31 93 VAL A CA 1
ATOM 717 C C . VAL A 1 112 ? -0.693 40.388 5.922 1.00 20.85 93 VAL A C 1
ATOM 718 O O . VAL A 1 112 ? -0.098 40.579 6.975 1.00 21.79 93 VAL A O 1
ATOM 722 N N . THR A 1 113 ? -0.790 39.196 5.355 1.00 21.54 94 THR A N 1
ATOM 723 C CA . THR A 1 113 ? -0.003 38.065 5.830 1.00 22.32 94 THR A CA 1
ATOM 724 C C . THR A 1 113 ? 1.312 38.061 5.074 1.00 22.47 94 THR A C 1
ATOM 725 O O . THR A 1 113 ? 1.349 37.827 3.862 1.00 22.79 94 THR A O 1
ATOM 729 N N . LEU A 1 114 ? 2.379 38.366 5.803 1.00 22.40 95 LEU A N 1
ATOM 730 C CA . LEU A 1 114 ? 3.702 38.528 5.248 1.00 22.86 95 LEU A CA 1
ATOM 731 C C . LEU A 1 114 ? 4.414 37.213 5.407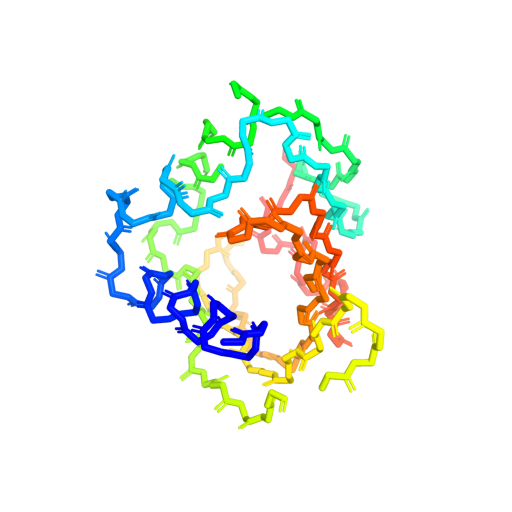 1.00 22.80 95 LEU A C 1
ATOM 732 O O . LEU A 1 114 ? 4.405 36.633 6.490 1.00 21.87 95 LEU A O 1
ATOM 737 N N . LYS A 1 115 ? 4.988 36.711 4.320 1.00 22.95 96 LYS A N 1
ATOM 738 C CA . LYS A 1 115 ? 5.793 35.510 4.384 1.00 22.82 96 LYS A CA 1
ATOM 739 C C . LYS A 1 115 ? 6.643 35.483 3.150 1.00 23.18 96 LYS A C 1
ATOM 740 O O . LYS A 1 115 ? 6.129 35.318 2.052 1.00 23.02 96 LYS A O 1
ATOM 745 N N . GLN A 1 116 ? 7.939 35.688 3.304 1.00 23.14 97 GLN A N 1
ATOM 746 C CA . GLN A 1 116 ? 8.774 35.784 2.117 1.00 23.68 97 GLN A CA 1
ATOM 747 C C . GLN A 1 116 ? 10.241 35.713 2.468 1.00 23.24 97 GLN A C 1
ATOM 748 O O . GLN A 1 116 ? 10.638 35.975 3.606 1.00 23.08 97 GLN A O 1
ATOM 754 N N . ALA A 1 117 ? 11.041 35.326 1.477 1.00 22.95 98 ALA A N 1
ATOM 755 C CA . ALA A 1 117 ? 12.484 35.358 1.586 1.00 22.47 98 ALA A CA 1
ATOM 756 C C . ALA A 1 117 ? 13.008 36.786 1.707 1.00 22.69 98 ALA A C 1
ATOM 757 O O . ALA A 1 117 ? 12.401 37.736 1.217 1.00 22.53 98 ALA A O 1
ATOM 759 N N . GLY A 1 118 ? 14.156 36.922 2.346 1.00 22.11 99 GLY A N 1
ATOM 760 C CA . GLY A 1 118 ? 14.862 38.202 2.396 1.00 22.02 99 GLY A CA 1
ATOM 761 C C . GLY A 1 118 ? 16.340 37.979 2.564 1.00 20.81 99 GLY A C 1
ATOM 762 O O . GLY A 1 118 ? 16.789 36.848 2.753 1.00 20.69 99 GLY A O 1
ATOM 763 N N . VAL A 1 119 ? 17.105 39.060 2.502 1.00 20.80 100 VAL A N 1
ATOM 764 C CA . VAL A 1 119 ? 18.522 39.022 2.831 1.00 21.03 100 VAL A CA 1
ATOM 765 C C . VAL A 1 119 ? 18.820 40.264 3.647 1.00 21.18 100 VAL A C 1
ATOM 766 O O . VAL A 1 119 ? 18.395 41.344 3.279 1.00 21.05 100 VAL A O 1
ATOM 770 N N . ASP A 1 120 ? 19.499 40.088 4.781 1.00 21.05 101 ASP A N 1
ATOM 771 C CA . ASP A 1 120 ? 20.030 41.210 5.545 1.00 21.73 101 ASP A CA 1
ATOM 772 C C . ASP A 1 120 ? 21.489 41.314 5.252 1.00 20.07 101 ASP A C 1
ATOM 773 O O . ASP A 1 120 ? 22.202 40.317 5.345 1.00 19.58 101 ASP A O 1
ATOM 778 N N . LEU A 1 121 ? 21.934 42.506 4.870 1.00 19.91 102 LEU A N 1
ATOM 779 C CA . LEU A 1 121 ? 23.352 42.771 4.692 1.00 20.03 102 LEU A CA 1
ATOM 780 C C . LEU A 1 121 ? 23.829 43.649 5.843 1.00 20.56 102 LEU A C 1
ATOM 781 O O . LEU A 1 121 ? 23.293 44.731 6.055 1.00 19.29 102 LEU A O 1
ATOM 786 N N . LEU A 1 122 ? 24.827 43.172 6.586 1.00 20.52 103 LEU A N 1
ATOM 787 C CA . LEU A 1 122 ? 25.380 43.915 7.716 1.00 20.49 103 LEU A CA 1
ATOM 788 C C . LEU A 1 122 ? 26.829 44.224 7.444 1.00 20.81 103 LEU A C 1
ATOM 789 O O . LEU A 1 122 ? 27.577 43.334 7.003 1.00 20.15 103 LEU A O 1
ATOM 794 N N . ARG A 1 123 ? 27.232 45.455 7.718 1.00 20.69 104 ARG A N 1
ATOM 795 C CA . ARG A 1 123 ? 28.635 45.814 7.705 1.00 21.67 104 ARG A CA 1
ATOM 796 C C . ARG A 1 123 ? 29.080 45.931 9.149 1.00 21.46 104 ARG A C 1
ATOM 797 O O . ARG A 1 123 ? 28.442 46.604 9.928 1.00 21.53 104 ARG A O 1
ATOM 805 N N . ILE A 1 124 ? 30.143 45.227 9.506 1.00 22.70 105 ILE A N 1
ATOM 806 C CA . ILE A 1 124 ? 30.540 45.093 10.903 1.00 23.57 105 ILE A CA 1
ATOM 807 C C . ILE A 1 124 ? 31.967 45.553 11.042 1.00 25.04 105 ILE A C 1
ATOM 808 O O . ILE A 1 124 ? 32.819 45.173 10.259 1.00 24.51 105 ILE A O 1
ATOM 813 N N . GLU A 1 125 ? 32.197 46.401 12.032 1.00 26.81 106 GLU A N 1
ATOM 814 C CA . GLU A 1 125 ? 33.496 47.014 12.282 1.00 29.65 106 GLU A CA 1
ATOM 815 C C . GLU A 1 125 ? 33.695 47.113 13.770 1.00 29.14 106 GLU A C 1
ATOM 816 O O . GLU A 1 125 ? 32.820 47.597 14.465 1.00 29.68 106 GLU A O 1
ATOM 822 N N . ASP A 1 126 ? 34.852 46.6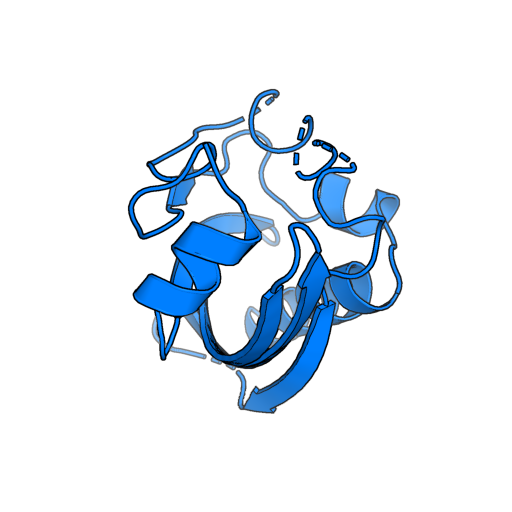90 14.260 1.00 30.32 107 ASP A N 1
ATOM 823 C CA . ASP A 1 126 ? 35.182 46.866 15.672 1.00 30.34 107 ASP A CA 1
ATOM 824 C C . ASP A 1 126 ? 34.059 46.347 16.561 1.00 29.63 107 ASP A C 1
ATOM 825 O O . ASP A 1 126 ? 33.718 46.962 17.568 1.00 28.91 107 ASP A O 1
ATOM 830 N N . GLY A 1 127 ? 33.480 45.214 16.184 1.00 29.04 108 GLY A N 1
ATOM 831 C CA . GLY A 1 127 ? 32.570 44.502 17.071 1.00 28.51 108 GLY A CA 1
ATOM 832 C C . GLY A 1 127 ? 31.147 45.011 17.002 1.00 27.85 108 GLY A C 1
ATOM 833 O O . GLY A 1 127 ? 30.285 44.549 17.740 1.00 28.11 108 GLY A O 1
ATOM 834 N N . LYS A 1 128 ? 30.900 45.954 16.102 1.00 26.81 109 LYS A N 1
ATOM 835 C CA . LYS A 1 128 ? 29.596 46.573 16.002 1.00 25.95 109 LYS A CA 1
ATOM 836 C C . LYS A 1 128 ? 29.074 46.626 14.570 1.00 24.20 109 LYS A C 1
ATOM 837 O O . LYS A 1 128 ? 29.836 46.730 13.597 1.00 24.12 109 LYS A O 1
ATOM 843 N N . ILE A 1 129 ? 27.763 46.529 14.455 1.00 22.16 110 ILE A N 1
ATOM 844 C CA . ILE A 1 129 ? 27.077 46.704 13.181 1.00 21.34 110 ILE A CA 1
ATOM 845 C C . ILE A 1 129 ? 26.955 48.198 12.846 1.00 21.20 110 ILE A C 1
ATOM 846 O O . ILE A 1 129 ? 26.223 48.955 13.517 1.00 21.26 110 ILE A O 1
ATOM 851 N N . VAL A 1 130 ? 27.670 48.610 11.805 1.00 21.16 111 VAL A N 1
ATOM 852 C CA . VAL A 1 130 ? 27.773 50.026 11.440 1.00 20.93 111 VAL A CA 1
ATOM 853 C C . VAL A 1 130 ? 26.859 50.370 10.271 1.00 20.90 111 VAL A C 1
ATOM 854 O O . VAL A 1 130 ? 26.487 51.533 10.074 1.00 20.58 111 VAL A O 1
ATOM 858 N N . GLU A 1 131 ? 26.442 49.361 9.520 1.00 20.63 112 GLU A N 1
ATOM 859 C CA . GLU A 1 131 ? 25.559 49.605 8.403 1.00 21.43 112 GLU A CA 1
ATOM 860 C C . GLU A 1 131 ? 24.674 48.410 8.166 1.00 20.97 112 GLU A C 1
ATOM 861 O O . GLU A 1 131 ? 25.112 47.270 8.291 1.00 22.11 112 GLU A O 1
ATOM 867 N N . VAL A 1 132 ? 23.428 48.679 7.796 1.00 21.14 113 VAL A N 1
ATOM 868 C CA . VAL A 1 132 ? 22.438 47.642 7.560 1.00 20.63 113 VAL A CA 1
ATOM 869 C C . VAL A 1 132 ? 21.750 47.956 6.230 1.00 21.60 113 VAL A C 1
ATOM 870 O O . VAL A 1 132 ? 21.343 49.109 6.002 1.00 21.33 113 VAL A O 1
ATOM 874 N N . ARG A 1 133 ? 21.668 46.963 5.348 1.00 21.38 114 ARG A N 1
ATOM 875 C CA . ARG A 1 133 ? 20.853 47.086 4.141 1.00 22.22 114 ARG A CA 1
ATOM 876 C C . ARG A 1 133 ? 19.990 45.870 3.984 1.00 22.11 114 ARG A C 1
ATOM 877 O O . ARG A 1 133 ? 20.490 44.769 3.934 1.00 22.66 114 ARG A O 1
ATOM 885 N N . LEU A 1 134 ? 18.684 46.093 3.918 1.00 23.03 115 LEU A N 1
ATOM 886 C CA . LEU A 1 134 ? 17.717 45.021 3.890 1.00 22.78 115 LEU A CA 1
ATOM 887 C C . LEU A 1 134 ? 17.203 44.810 2.464 1.00 22.08 115 LEU A C 1
ATOM 888 O O . LEU A 1 134 ? 17.070 45.759 1.691 1.00 20.33 115 LEU A O 1
ATOM 893 N N . PHE A 1 135 ? 16.902 43.553 2.153 1.00 21.54 116 PHE A N 1
ATOM 894 C CA . PHE A 1 135 ? 16.400 43.157 0.869 1.00 21.57 116 PHE A CA 1
ATOM 895 C C . PHE A 1 135 ? 15.199 42.233 1.095 1.00 21.86 116 PHE A C 1
ATOM 896 O O . PHE A 1 135 ? 15.237 41.358 1.966 1.00 21.13 116 PHE A O 1
ATOM 904 N N . SER A 1 136 ? 14.163 42.416 0.289 1.00 22.06 117 SER A N 1
ATOM 905 C CA . SER A 1 136 ? 12.964 41.581 0.384 1.00 22.89 117 SER A CA 1
ATOM 906 C C . SER A 1 136 ? 12.587 40.990 -0.946 1.00 22.83 117 SER A C 1
ATOM 907 O O . SER A 1 136 ? 12.678 41.653 -1.991 1.00 21.99 117 SER A O 1
ATOM 910 N N . ALA A 1 137 ? 12.091 39.760 -0.928 1.00 22.31 118 ALA A N 1
ATOM 911 C CA . ALA A 1 137 ? 11.759 39.084 -2.176 1.00 22.73 118 ALA A CA 1
ATOM 912 C C . ALA A 1 137 ? 10.479 39.612 -2.795 1.00 22.97 118 ALA A C 1
ATOM 913 O O . ALA A 1 137 ? 10.278 39.481 -3.989 1.00 22.69 118 ALA A O 1
ATOM 915 N N . ASP A 1 138 ? 9.607 40.181 -1.982 1.00 22.48 119 ASP A N 1
ATOM 916 C CA . ASP A 1 138 ? 8.334 40.695 -2.460 1.00 22.80 119 ASP A CA 1
ATOM 917 C C . ASP A 1 138 ? 8.087 42.049 -1.805 1.00 21.64 119 ASP A C 1
ATOM 918 O O . ASP A 1 138 ? 7.442 42.157 -0.751 1.00 21.81 119 ASP A O 1
ATOM 923 N N . GLN A 1 139 ? 8.609 43.084 -2.437 1.00 21.45 120 GLN A N 1
ATOM 924 C CA . GLN A 1 139 ? 8.603 44.387 -1.821 1.00 21.67 120 GLN A CA 1
ATOM 925 C C . GLN A 1 139 ? 7.185 44.985 -1.853 1.00 21.22 120 GLN A C 1
ATOM 926 O O . GLN A 1 139 ? 6.840 45.803 -1.002 1.00 20.60 120 GLN A O 1
ATOM 932 N N . THR A 1 140 ? 6.383 44.608 -2.848 1.00 21.34 121 THR A N 1
ATOM 933 C CA . THR A 1 140 ? 4.981 45.065 -2.920 1.00 21.22 121 THR A CA 1
ATOM 934 C C . THR A 1 140 ? 4.198 44.602 -1.683 1.00 21.56 121 THR A C 1
ATOM 935 O O . THR A 1 140 ? 3.427 45.358 -1.082 1.00 21.82 121 THR A O 1
ATOM 939 N N . GLN A 1 141 ? 4.392 43.340 -1.300 1.00 21.66 122 GLN A N 1
ATOM 940 C CA . GLN A 1 141 ? 3.728 42.792 -0.125 1.00 21.47 122 GLN A CA 1
ATOM 941 C C . GLN A 1 141 ? 4.253 43.465 1.157 1.00 22.26 122 GLN A C 1
ATOM 942 O O . GLN A 1 141 ? 3.465 43.844 2.015 1.00 21.34 122 GLN A O 1
ATOM 948 N N . GLU A 1 142 ? 5.570 43.642 1.270 1.00 22.35 123 GLU A N 1
ATOM 949 C CA . GLU A 1 142 ? 6.147 44.274 2.464 1.00 23.02 123 GLU A CA 1
ATOM 950 C C . GLU A 1 142 ? 5.713 45.733 2.596 1.00 22.29 123 GLU A C 1
ATOM 951 O O . GLU A 1 142 ? 5.470 46.211 3.706 1.00 21.48 123 GLU A O 1
ATOM 957 N N . ASP A 1 143 ? 5.642 46.433 1.471 1.00 21.92 124 ASP A N 1
ATOM 958 C CA . ASP A 1 143 ? 5.173 47.807 1.473 1.00 22.27 124 ASP A CA 1
ATOM 959 C C . ASP A 1 143 ? 3.761 47.901 2.060 1.00 22.11 124 ASP A C 1
ATOM 960 O O . ASP A 1 143 ? 3.463 48.807 2.833 1.00 21.26 124 ASP A O 1
ATOM 965 N N . ALA A 1 144 ? 2.896 46.975 1.670 1.00 22.77 125 ALA A N 1
ATOM 966 C CA . ALA A 1 144 ? 1.513 46.973 2.155 1.00 22.80 125 ALA A CA 1
ATOM 967 C C . ALA A 1 144 ? 1.481 46.635 3.650 1.00 22.58 125 ALA A C 1
ATOM 968 O O . ALA A 1 144 ? 0.695 47.205 4.413 1.00 23.21 125 ALA A O 1
ATOM 970 N N . PHE A 1 145 ? 2.339 45.704 4.057 1.00 22.37 126 PHE A N 1
ATOM 971 C CA . PHE A 1 145 ? 2.428 45.290 5.448 1.00 22.14 126 PHE A CA 1
ATOM 972 C C . PHE A 1 145 ? 2.701 46.496 6.361 1.00 21.80 126 PHE A C 1
ATOM 973 O O . PHE A 1 145 ? 2.025 46.709 7.388 1.00 22.13 126 PHE A O 1
ATOM 981 N N . TRP A 1 146 ? 3.705 47.277 6.014 1.00 21.48 127 TRP A N 1
ATOM 982 C CA . TRP A 1 146 ? 4.119 48.370 6.874 1.00 21.55 127 TRP A CA 1
ATOM 983 C C . TRP A 1 146 ? 3.171 49.528 6.748 1.00 22.27 127 TRP A C 1
ATOM 984 O O . TRP A 1 146 ? 2.895 50.230 7.712 1.00 22.28 127 TRP A O 1
ATOM 995 N N . GLY A 1 147 ? 2.690 49.741 5.538 1.00 23.63 128 GLY A N 1
ATOM 996 C CA . GLY A 1 147 ? 1.722 50.759 5.280 1.00 25.07 128 GLY A CA 1
ATOM 997 C C . GLY A 1 147 ? 2.299 52.140 5.188 1.00 26.10 128 GLY A C 1
ATOM 998 O O . GLY A 1 147 ? 3.503 52.371 5.289 1.00 23.52 128 GLY A O 1
ATOM 999 N N . ARG A 1 148 ? 1.381 53.063 4.971 1.00 28.75 129 ARG A N 1
ATOM 100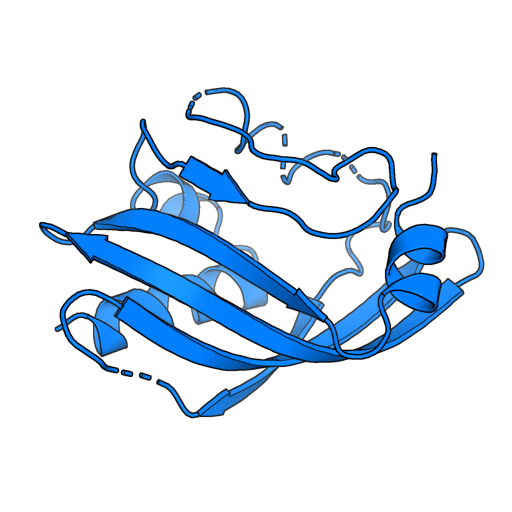0 C CA . ARG A 1 148 ? 1.668 54.475 5.003 1.00 30.72 129 ARG A CA 1
ATOM 1001 C C . ARG A 1 148 ? 1.176 55.012 6.326 1.00 31.51 129 ARG A C 1
ATOM 1002 O O . ARG A 1 148 ? 1.671 56.051 6.755 1.00 32.93 129 ARG A O 1
#

CATH classification: 3.10.450.50